Protein AF-A0A6B3F6H4-F1 (afdb_monomer_lite)

Sequence (123 aa):
PKAPAGTVLKSARLAVKTSTQSGAGSADDQRIQPVTGDWTEAGVTYKNKPALGNTTLGTLSGATEGSTVYSALLDTSAMKAALGGEYSMAMTSEGTDPLWLWSSEASAGAQTPQLVLTFGAAD

Radius of gyration: 15.38 Å; chains: 1; bounding box: 35×35×42 Å

Structure (mmCIF, N/CA/C/O backbone):
data_AF-A0A6B3F6H4-F1
#
_entry.id   AF-A0A6B3F6H4-F1
#
loop_
_atom_site.group_PDB
_atom_site.id
_atom_site.type_symbol
_atom_site.label_atom_id
_atom_site.label_alt_id
_atom_site.label_comp_id
_atom_site.label_asym_id
_atom_site.label_entity_id
_atom_site.label_seq_id
_atom_site.pdbx_PDB_ins_code
_atom_site.Cartn_x
_atom_site.Cartn_y
_atom_site.Cartn_z
_atom_site.occupancy
_atom_site.B_iso_or_equiv
_atom_site.auth_seq_id
_atom_site.auth_comp_id
_atom_site.auth_asym_id
_atom_site.auth_atom_id
_atom_site.pdbx_PDB_model_num
ATOM 1 N N . PRO A 1 1 ? -4.734 -3.068 13.560 1.00 92.81 1 PRO A N 1
ATOM 2 C CA . PRO A 1 1 ? -5.000 -2.866 15.014 1.00 92.81 1 PRO A CA 1
ATOM 3 C C . PRO A 1 1 ? -6.439 -2.372 15.234 1.00 92.81 1 PRO A C 1
ATOM 5 O O . PRO A 1 1 ? -7.030 -1.847 14.292 1.00 92.81 1 PRO A O 1
ATOM 8 N N . LYS A 1 2 ? -7.005 -2.529 16.440 1.00 95.69 2 LYS A N 1
ATOM 9 C CA . LYS A 1 2 ? -8.265 -1.854 16.811 1.00 95.69 2 LYS A CA 1
ATOM 10 C C . LYS A 1 2 ? -8.011 -0.359 17.043 1.00 95.69 2 LYS A C 1
ATOM 12 O O . LYS A 1 2 ? -6.896 0.013 17.406 1.00 95.69 2 LYS A O 1
ATOM 17 N N . ALA A 1 3 ? -9.033 0.477 16.853 1.00 96.00 3 ALA A N 1
ATOM 18 C CA . ALA A 1 3 ? -8.949 1.882 17.248 1.00 96.00 3 ALA A CA 1
ATOM 19 C C . ALA A 1 3 ? -8.747 1.994 18.774 1.00 96.00 3 ALA A C 1
ATOM 21 O O . ALA A 1 3 ? -9.429 1.278 19.517 1.00 96.00 3 ALA A O 1
ATOM 22 N N . PRO A 1 4 ? -7.849 2.872 19.256 1.00 96.44 4 PRO A N 1
ATOM 23 C CA . PRO A 1 4 ? -7.778 3.216 20.672 1.00 96.44 4 PRO A CA 1
ATOM 24 C C . PRO A 1 4 ? -9.130 3.708 21.210 1.00 96.44 4 PRO A C 1
ATOM 26 O O . PRO A 1 4 ? -9.909 4.334 20.485 1.00 96.44 4 PRO A O 1
ATOM 29 N N . ALA A 1 5 ? -9.410 3.444 22.488 1.00 95.94 5 ALA A N 1
ATOM 30 C CA . ALA A 1 5 ? -10.668 3.838 23.120 1.00 95.94 5 ALA A CA 1
ATOM 31 C C . ALA A 1 5 ? -10.919 5.354 22.992 1.00 95.94 5 ALA A C 1
ATOM 33 O O . ALA A 1 5 ? -10.014 6.157 23.204 1.00 95.94 5 ALA A O 1
ATOM 34 N N . GLY A 1 6 ? -12.149 5.736 22.632 1.00 95.44 6 GLY A N 1
ATOM 35 C CA . GLY A 1 6 ? -12.542 7.140 22.452 1.00 95.44 6 GLY A CA 1
ATOM 36 C C . GLY A 1 6 ? -12.034 7.800 21.163 1.00 95.44 6 GLY A C 1
ATOM 37 O O . GLY A 1 6 ? -12.228 9.001 20.985 1.00 95.44 6 GLY A O 1
ATOM 38 N N . THR A 1 7 ? -11.403 7.044 20.259 1.00 97.56 7 THR A N 1
ATOM 39 C CA . THR A 1 7 ? -10.873 7.577 18.997 1.00 97.56 7 THR A CA 1
ATOM 40 C C . THR A 1 7 ? -11.514 6.937 17.770 1.00 97.56 7 THR A C 1
ATOM 42 O O . THR A 1 7 ? -12.015 5.813 17.808 1.00 97.56 7 THR A O 1
ATOM 45 N N . VAL A 1 8 ? -11.458 7.655 16.652 1.00 97.25 8 VAL A N 1
ATOM 46 C CA . VAL A 1 8 ? -11.804 7.169 15.315 1.00 97.25 8 VAL A CA 1
ATOM 47 C C . VAL A 1 8 ? -10.610 7.331 14.381 1.00 97.25 8 VAL A C 1
ATOM 49 O O . VAL A 1 8 ? -9.761 8.201 14.585 1.00 97.25 8 VAL A O 1
ATOM 52 N N . LEU A 1 9 ? -10.541 6.493 13.346 1.00 98.12 9 LEU A N 1
ATOM 53 C CA . LEU A 1 9 ? -9.547 6.645 12.287 1.00 98.12 9 LEU A CA 1
ATOM 54 C C . LEU A 1 9 ? -9.812 7.949 11.526 1.00 98.12 9 LEU A C 1
ATOM 56 O O . LEU A 1 9 ? -10.916 8.152 11.022 1.00 98.12 9 LEU A O 1
ATOM 60 N N . LYS A 1 10 ? -8.803 8.819 11.458 1.00 98.06 10 LYS A N 1
ATOM 61 C CA . LYS A 1 10 ? -8.845 10.101 10.740 1.00 98.06 10 LYS A CA 1
ATOM 62 C C . LYS A 1 10 ? -8.124 10.016 9.396 1.00 98.06 10 LYS A C 1
ATOM 64 O O . LYS A 1 10 ? -8.570 10.626 8.430 1.00 98.06 10 LYS A O 1
ATOM 69 N N . SER A 1 11 ? -7.049 9.234 9.313 1.00 98.25 11 SER A N 1
ATOM 70 C CA . SER A 1 11 ? -6.360 8.962 8.052 1.00 98.25 11 SER A CA 1
ATOM 71 C C . SER A 1 11 ? -5.638 7.620 8.075 1.00 98.25 11 SER A C 1
ATOM 73 O O . SER A 1 11 ? -5.262 7.104 9.131 1.00 98.25 11 SER A O 1
ATOM 75 N N . ALA A 1 12 ? -5.436 7.073 6.882 1.00 98.62 12 ALA A N 1
ATOM 76 C CA . ALA A 1 12 ? -4.581 5.928 6.643 1.00 98.62 12 ALA A CA 1
ATOM 77 C C . ALA A 1 12 ? -3.638 6.235 5.477 1.00 98.62 12 ALA A C 1
ATOM 79 O O . ALA A 1 12 ? -4.030 6.859 4.490 1.00 98.62 12 ALA A O 1
ATOM 80 N N . ARG A 1 13 ? -2.382 5.812 5.601 1.00 98.44 13 ARG A N 1
ATOM 81 C CA . ARG A 1 13 ? -1.339 6.029 4.599 1.00 98.44 13 ARG A CA 1
ATOM 82 C C . ARG A 1 13 ? -0.485 4.779 4.474 1.00 98.44 13 ARG A C 1
ATOM 84 O O . ARG A 1 13 ? 0.056 4.307 5.472 1.00 98.44 13 ARG A O 1
ATOM 91 N N . LEU A 1 14 ? -0.316 4.292 3.250 1.00 98.44 14 LEU A N 1
ATOM 92 C CA . LEU A 1 14 ? 0.698 3.291 2.938 1.00 98.44 14 LEU A CA 1
ATOM 93 C C . LEU A 1 14 ? 1.994 4.018 2.583 1.00 98.44 14 LEU A C 1
ATOM 95 O O . LEU A 1 14 ? 1.992 4.879 1.704 1.00 98.44 14 LEU A O 1
ATOM 99 N N . ALA A 1 15 ? 3.085 3.690 3.267 1.00 97.50 15 ALA A N 1
ATOM 100 C CA . ALA A 1 15 ? 4.429 4.126 2.924 1.00 97.50 15 ALA A CA 1
ATOM 101 C C . ALA A 1 15 ? 5.258 2.920 2.476 1.00 97.50 15 ALA A C 1
ATOM 103 O O . ALA A 1 15 ? 5.295 1.896 3.158 1.00 97.50 15 ALA A O 1
ATOM 104 N N . VAL A 1 16 ? 5.926 3.055 1.337 1.00 97.12 16 VAL A N 1
ATOM 105 C CA . VAL A 1 16 ? 6.823 2.046 0.763 1.00 97.12 16 VAL A CA 1
ATOM 106 C C . VAL A 1 16 ? 8.127 2.714 0.363 1.00 97.12 16 VAL A C 1
ATOM 108 O O . VAL A 1 16 ? 8.161 3.921 0.129 1.00 97.12 16 VAL A O 1
ATOM 111 N N . LYS A 1 17 ? 9.206 1.940 0.271 1.00 97.06 17 LYS A N 1
ATOM 112 C CA . LYS A 1 17 ? 10.498 2.450 -0.174 1.00 97.06 17 LYS A CA 1
ATOM 113 C C . LYS A 1 17 ? 10.958 1.707 -1.413 1.00 97.06 17 LYS A C 1
ATOM 115 O O . LYS A 1 17 ? 11.010 0.477 -1.402 1.00 97.06 17 LYS A O 1
ATOM 120 N N . THR A 1 18 ? 11.311 2.453 -2.453 1.00 96.94 18 THR A N 1
ATOM 121 C CA . THR A 1 18 ? 11.982 1.888 -3.624 1.00 96.94 18 THR A CA 1
ATOM 122 C C . THR A 1 18 ? 13.335 1.308 -3.223 1.00 96.94 18 THR A C 1
ATOM 124 O O . THR A 1 18 ? 14.011 1.802 -2.318 1.00 96.94 18 THR A O 1
ATOM 127 N N . SER A 1 19 ? 13.737 0.218 -3.864 1.00 95.69 19 SER A N 1
ATOM 128 C CA . SER A 1 19 ? 14.992 -0.461 -3.560 1.00 95.69 19 SER A CA 1
ATOM 129 C C . SER A 1 19 ? 16.205 0.330 -4.067 1.00 95.69 19 SER A C 1
ATOM 131 O O . SER A 1 19 ? 16.076 1.370 -4.714 1.00 95.69 19 SER A O 1
ATOM 133 N N . THR A 1 20 ? 17.411 -0.159 -3.781 1.00 94.56 20 THR A N 1
ATOM 134 C CA . THR A 1 20 ? 18.656 0.398 -4.342 1.00 94.56 20 THR A CA 1
ATOM 135 C C . THR A 1 20 ? 18.971 -0.134 -5.742 1.00 94.56 20 THR A C 1
ATOM 137 O O . THR A 1 20 ? 20.040 0.161 -6.275 1.00 94.56 20 THR A O 1
ATOM 140 N N . GLN A 1 21 ? 18.094 -0.949 -6.337 1.00 94.44 21 GLN A N 1
ATOM 141 C CA . GLN A 1 21 ? 18.289 -1.444 -7.694 1.00 94.44 21 GLN A CA 1
ATOM 142 C C . GLN A 1 21 ? 18.245 -0.283 -8.698 1.00 94.44 21 GLN A C 1
ATOM 144 O O . GLN A 1 21 ? 17.468 0.661 -8.555 1.00 94.44 21 GLN A O 1
ATOM 149 N N . SER A 1 22 ? 19.093 -0.339 -9.726 1.00 95.56 22 SER A N 1
ATOM 150 C CA . SER A 1 22 ? 19.013 0.624 -10.826 1.00 95.56 22 SER A CA 1
ATOM 151 C C . SER A 1 22 ? 17.660 0.480 -11.529 1.00 95.56 22 SER A C 1
ATOM 153 O O . SER A 1 22 ? 17.255 -0.640 -11.837 1.00 95.56 22 SER A O 1
ATOM 155 N N . GLY A 1 23 ? 16.954 1.595 -11.736 1.00 95.31 23 GLY A N 1
ATOM 156 C CA . GLY A 1 23 ? 15.582 1.573 -12.252 1.00 95.31 23 GLY A CA 1
ATOM 157 C C . GLY A 1 23 ? 14.562 1.034 -11.245 1.00 95.31 23 GLY A C 1
ATOM 158 O O . GLY A 1 23 ? 13.609 0.377 -11.640 1.00 95.31 23 GLY A O 1
ATOM 159 N N . ALA A 1 24 ? 14.781 1.246 -9.940 1.00 96.88 24 ALA A N 1
ATOM 160 C CA . ALA A 1 24 ? 13.837 0.812 -8.910 1.00 96.88 24 ALA A CA 1
ATOM 161 C C . ALA A 1 24 ? 12.492 1.547 -8.949 1.00 96.88 24 ALA A C 1
ATOM 163 O O . ALA A 1 24 ? 11.501 0.990 -8.483 1.00 96.88 24 ALA A O 1
ATOM 164 N N . GLY A 1 25 ? 12.479 2.791 -9.429 1.00 97.44 25 GLY A N 1
ATOM 165 C CA . GLY A 1 25 ? 11.280 3.611 -9.519 1.00 97.44 25 GLY A CA 1
ATOM 166 C C . GLY A 1 25 ? 10.540 3.456 -10.845 1.00 97.44 25 GLY A C 1
ATOM 167 O O . GLY A 1 25 ? 11.130 3.045 -11.839 1.00 97.44 25 GLY A O 1
ATOM 168 N N . SER A 1 26 ? 9.269 3.852 -10.837 1.00 97.75 26 SER A N 1
ATOM 169 C CA . SER A 1 26 ? 8.388 3.914 -12.006 1.00 97.75 26 SER A CA 1
ATOM 170 C C . SER A 1 26 ? 7.672 5.266 -12.041 1.00 97.75 26 SER A C 1
ATOM 172 O O . SER A 1 26 ? 7.360 5.857 -10.999 1.00 97.75 26 SER A O 1
ATOM 174 N N . ALA A 1 27 ? 7.439 5.777 -13.251 1.00 96.62 27 ALA A N 1
ATOM 175 C CA . ALA A 1 27 ? 6.642 6.984 -13.469 1.00 96.62 27 ALA A CA 1
ATOM 176 C C . ALA A 1 27 ? 5.131 6.697 -13.470 1.00 96.62 27 ALA A C 1
ATOM 178 O O . ALA A 1 27 ? 4.340 7.630 -13.322 1.00 96.62 27 ALA A O 1
ATOM 179 N N . ASP A 1 28 ? 4.740 5.430 -13.620 1.00 97.88 28 ASP A N 1
AT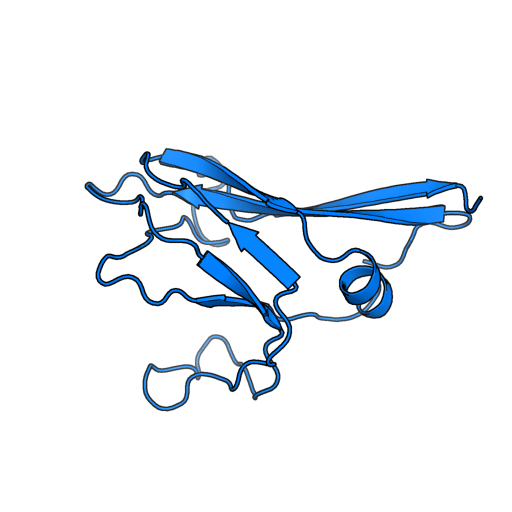OM 180 C CA . ASP A 1 28 ? 3.346 5.024 -13.720 1.00 97.88 28 ASP A CA 1
ATOM 181 C C . ASP A 1 28 ? 2.649 5.018 -12.356 1.00 97.88 28 ASP A C 1
ATOM 183 O O . ASP A 1 28 ? 3.227 4.689 -11.312 1.00 97.88 28 ASP A O 1
ATOM 187 N N . ASP A 1 29 ? 1.354 5.324 -12.377 1.00 97.94 29 ASP A N 1
ATOM 188 C CA . ASP A 1 29 ? 0.498 5.231 -11.201 1.00 97.94 29 ASP A CA 1
ATOM 189 C C . ASP A 1 29 ? 0.353 3.776 -10.745 1.00 97.94 29 ASP A C 1
ATOM 191 O O . ASP A 1 29 ? 0.041 2.875 -11.530 1.00 97.94 29 ASP A O 1
ATOM 195 N N . GLN A 1 30 ? 0.519 3.554 -9.442 1.00 98.25 30 GLN A N 1
ATOM 196 C CA . GLN A 1 30 ? 0.303 2.258 -8.808 1.00 98.25 30 GLN A CA 1
ATOM 197 C C . GLN A 1 30 ? -0.978 2.313 -7.980 1.00 98.25 30 GLN A C 1
ATOM 199 O O . GLN A 1 30 ? -1.031 2.928 -6.909 1.00 98.25 30 GLN A O 1
ATOM 204 N N . ARG A 1 31 ? -2.027 1.657 -8.473 1.00 98.25 31 ARG A N 1
ATOM 205 C CA . ARG A 1 31 ? -3.309 1.529 -7.776 1.00 98.25 31 ARG A CA 1
ATOM 206 C C . ARG A 1 31 ? -3.172 0.526 -6.642 1.00 98.25 31 ARG A C 1
ATOM 208 O O . ARG A 1 31 ? -2.709 -0.593 -6.850 1.00 98.25 31 ARG A O 1
ATOM 215 N N . ILE A 1 32 ? -3.612 0.919 -5.455 1.00 98.62 32 ILE A N 1
ATOM 216 C CA . ILE A 1 32 ? -3.691 0.060 -4.277 1.00 98.62 32 ILE A CA 1
ATOM 217 C C . ILE A 1 32 ? -5.123 -0.454 -4.185 1.00 98.62 32 ILE A C 1
ATOM 219 O O . ILE A 1 32 ? -6.060 0.338 -4.110 1.00 98.62 32 ILE A O 1
ATOM 223 N N . GLN A 1 33 ? -5.303 -1.770 -4.206 1.00 98.31 33 GLN A N 1
ATOM 224 C CA . GLN A 1 33 ? -6.612 -2.427 -4.249 1.00 98.31 33 GLN A CA 1
ATOM 225 C C . GLN A 1 33 ? -6.704 -3.515 -3.173 1.00 98.31 33 GLN A C 1
ATOM 227 O O . GLN A 1 33 ? -5.676 -4.098 -2.814 1.00 98.31 33 GLN A O 1
ATOM 232 N N . PRO A 1 34 ? -7.905 -3.820 -2.647 1.00 97.38 34 PRO A N 1
ATOM 233 C CA . PRO A 1 34 ? -8.071 -4.932 -1.724 1.00 97.38 34 PRO A CA 1
ATOM 234 C C . PRO A 1 34 ? -7.846 -6.258 -2.452 1.00 97.38 34 PRO A C 1
ATOM 236 O O . PRO A 1 34 ? -8.260 -6.430 -3.600 1.00 97.38 34 PRO A O 1
ATOM 239 N N . VAL A 1 35 ? -7.238 -7.215 -1.763 1.00 96.81 35 VAL A N 1
ATOM 240 C CA . VAL A 1 35 ? -7.177 -8.608 -2.213 1.00 96.81 35 VAL A CA 1
ATOM 241 C C . VAL A 1 35 ? -8.441 -9.323 -1.741 1.00 96.81 35 VAL A C 1
ATOM 243 O O . VAL A 1 35 ? -8.786 -9.257 -0.564 1.00 96.81 35 VAL A O 1
ATOM 246 N N . THR A 1 36 ? -9.144 -9.980 -2.661 1.00 95.69 36 THR A N 1
ATOM 247 C CA . THR A 1 36 ? -10.407 -10.692 -2.392 1.00 95.69 36 THR A CA 1
ATOM 248 C C . THR A 1 36 ? -10.307 -12.198 -2.614 1.00 95.69 36 THR A C 1
ATOM 250 O O . THR A 1 36 ? -11.167 -12.933 -2.136 1.00 95.69 36 THR A O 1
ATOM 253 N N . GLY A 1 37 ? -9.288 -12.660 -3.343 1.00 93.75 37 GLY A N 1
ATOM 254 C CA . GLY A 1 37 ? -8.977 -14.081 -3.481 1.00 93.75 37 GLY A CA 1
ATOM 255 C C . GLY A 1 37 ? -8.064 -14.603 -2.373 1.00 93.75 37 GLY A C 1
ATOM 256 O O . GLY A 1 37 ? -7.475 -13.830 -1.617 1.00 93.75 37 GLY A O 1
ATOM 257 N N . ASP A 1 38 ? -7.906 -15.923 -2.330 1.00 90.25 38 ASP A N 1
ATOM 258 C CA . ASP A 1 38 ? -7.038 -16.588 -1.359 1.00 90.25 38 ASP A CA 1
ATOM 259 C C . ASP A 1 38 ? -5.576 -16.181 -1.552 1.00 90.25 38 ASP A C 1
ATOM 261 O O . ASP A 1 38 ? -5.036 -16.238 -2.660 1.00 90.25 38 ASP A O 1
ATOM 265 N N . TRP A 1 39 ? -4.922 -15.805 -0.454 1.00 88.94 39 TRP A N 1
ATOM 266 C CA . TRP A 1 39 ? -3.500 -15.499 -0.416 1.00 88.94 39 TRP A CA 1
ATOM 267 C C . TRP A 1 39 ? -2.813 -16.364 0.634 1.00 88.94 39 TRP A C 1
ATOM 269 O O . TRP A 1 39 ? -3.268 -16.474 1.769 1.00 88.94 39 TRP A O 1
ATOM 279 N N . THR A 1 40 ? -1.678 -16.941 0.254 1.00 88.19 40 THR A N 1
ATOM 280 C CA . THR A 1 40 ? -0.747 -17.580 1.184 1.00 88.19 40 THR A CA 1
ATOM 281 C C . THR A 1 40 ? 0.661 -17.255 0.732 1.00 88.19 40 THR A C 1
ATOM 283 O O . THR A 1 40 ? 0.962 -17.412 -0.452 1.00 88.19 40 THR A O 1
ATOM 286 N N . GLU A 1 41 ? 1.528 -16.882 1.661 1.00 86.12 41 GLU A N 1
ATOM 287 C CA . GLU A 1 41 ? 2.906 -16.478 1.375 1.00 86.12 41 GLU A CA 1
ATOM 288 C C . GLU A 1 41 ? 3.658 -17.474 0.472 1.00 86.12 41 GLU A C 1
ATOM 290 O O . GLU A 1 41 ? 4.232 -17.088 -0.541 1.00 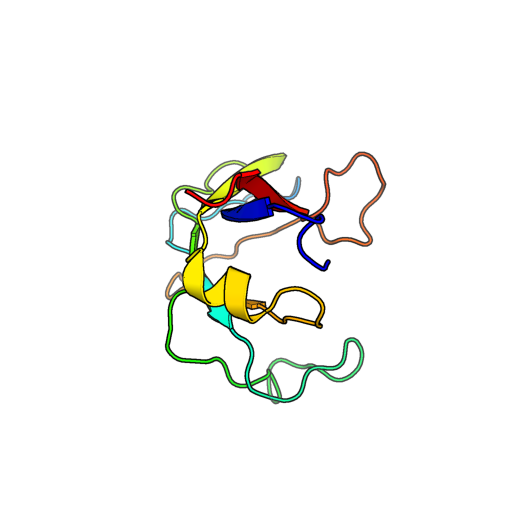86.12 41 GLU A O 1
ATOM 295 N N . ALA A 1 42 ? 3.570 -18.774 0.770 1.00 90.88 42 ALA A N 1
ATOM 296 C CA . ALA A 1 42 ? 4.277 -19.819 0.026 1.00 90.88 42 ALA A CA 1
ATOM 297 C C . ALA A 1 42 ? 3.530 -20.351 -1.215 1.00 90.88 42 ALA A C 1
ATOM 299 O O . ALA A 1 42 ? 4.093 -21.128 -1.986 1.00 90.88 42 ALA A O 1
ATOM 300 N N . GLY A 1 43 ? 2.253 -20.002 -1.388 1.00 89.75 43 GLY A N 1
ATOM 301 C CA . GLY A 1 43 ? 1.381 -20.616 -2.398 1.00 89.75 43 GLY A CA 1
ATOM 302 C C . GLY A 1 43 ? 1.082 -19.738 -3.609 1.00 89.75 43 GLY A C 1
ATOM 303 O O . GLY A 1 43 ? 0.564 -20.247 -4.605 1.00 89.75 43 GLY A O 1
ATOM 304 N N . VAL A 1 44 ? 1.385 -18.438 -3.553 1.00 91.62 44 VAL A N 1
ATOM 305 C CA . VAL A 1 44 ? 1.124 -17.530 -4.675 1.00 91.62 44 VAL A CA 1
ATOM 306 C C . VAL A 1 44 ? 2.181 -17.664 -5.772 1.00 91.62 44 VAL A C 1
ATOM 308 O O . VAL A 1 44 ? 3.383 -17.711 -5.539 1.00 91.62 44 VAL A O 1
ATOM 311 N N . THR A 1 45 ? 1.712 -17.686 -7.010 1.00 92.50 45 THR A N 1
ATOM 312 C CA . THR A 1 45 ? 2.490 -17.666 -8.249 1.00 92.50 45 THR A CA 1
ATOM 313 C C . THR A 1 45 ? 1.836 -16.672 -9.204 1.00 92.50 45 THR A C 1
ATOM 315 O O . THR A 1 45 ? 0.707 -16.228 -8.989 1.00 92.50 45 THR A O 1
ATOM 318 N N . TYR A 1 46 ? 2.489 -16.374 -10.327 1.00 89.00 46 TYR A N 1
ATOM 319 C CA . TYR A 1 46 ? 1.876 -15.540 -11.362 1.00 89.00 46 TYR A CA 1
ATOM 320 C C . TYR A 1 46 ? 0.533 -16.101 -11.873 1.00 89.00 46 TYR A C 1
ATOM 322 O O . TYR A 1 46 ? -0.388 -15.340 -12.170 1.00 89.00 46 TYR A O 1
ATOM 330 N N . LYS A 1 47 ? 0.406 -17.434 -11.960 1.00 93.50 47 LYS A N 1
ATOM 331 C CA . LYS A 1 47 ? -0.772 -18.113 -12.520 1.00 93.50 47 LYS A CA 1
ATOM 332 C C . LYS A 1 47 ? -1.968 -18.122 -11.566 1.00 93.50 47 LYS A C 1
ATOM 334 O O . LYS A 1 47 ? -3.099 -18.031 -12.025 1.00 93.50 47 LYS A O 1
ATOM 339 N N . ASN A 1 48 ? -1.725 -18.260 -10.266 1.00 92.69 48 ASN A N 1
ATOM 340 C CA . ASN A 1 48 ? -2.758 -18.326 -9.224 1.00 92.69 48 ASN A CA 1
ATOM 341 C C . ASN A 1 48 ? -2.722 -17.089 -8.315 1.00 92.69 48 ASN A C 1
ATOM 343 O O . ASN A 1 48 ? -3.024 -17.185 -7.127 1.00 92.69 48 ASN A O 1
ATOM 347 N N . LYS A 1 49 ? -2.324 -15.936 -8.864 1.00 93.38 49 LYS A N 1
ATOM 348 C CA . LYS A 1 49 ? -2.355 -14.676 -8.126 1.00 93.38 49 LYS A CA 1
ATOM 349 C C . LYS A 1 49 ? -3.783 -14.402 -7.624 1.00 93.38 49 LYS A C 1
ATOM 351 O O . LYS A 1 49 ? -4.730 -14.636 -8.383 1.00 93.38 49 LYS A O 1
ATOM 356 N N . PRO A 1 50 ? -3.944 -13.923 -6.380 1.00 95.44 50 PRO A N 1
ATOM 357 C CA . PRO A 1 50 ? -5.260 -13.660 -5.818 1.00 95.44 50 PRO A CA 1
ATOM 358 C C . PRO A 1 50 ? -6.075 -12.698 -6.686 1.00 95.44 50 PRO A C 1
ATOM 360 O O . PRO A 1 50 ? -5.530 -11.767 -7.287 1.00 95.44 50 PRO A O 1
ATOM 363 N N . ALA A 1 51 ? -7.393 -12.892 -6.709 1.00 96.44 51 ALA A N 1
ATOM 364 C CA . ALA A 1 51 ? -8.298 -11.899 -7.271 1.00 96.44 51 ALA A CA 1
ATOM 365 C C . ALA A 1 51 ? -8.213 -10.589 -6.471 1.00 96.44 51 ALA A C 1
ATOM 367 O O . ALA A 1 51 ? -8.044 -10.602 -5.247 1.00 96.44 51 ALA A O 1
ATOM 368 N N . LEU A 1 52 ? -8.339 -9.465 -7.174 1.00 96.88 52 LEU A N 1
ATOM 369 C CA . LEU A 1 52 ? -8.393 -8.133 -6.578 1.00 96.88 52 LEU A CA 1
ATOM 370 C C . LEU A 1 52 ? -9.831 -7.618 -6.608 1.00 96.88 52 LEU A C 1
ATOM 372 O O . LEU A 1 52 ? -10.593 -7.925 -7.525 1.00 96.88 52 LEU A O 1
ATOM 376 N N . GLY A 1 53 ? -10.197 -6.808 -5.621 1.00 96.06 53 GLY A N 1
ATOM 377 C CA . GLY A 1 53 ? -11.420 -6.020 -5.684 1.00 96.06 53 GLY A CA 1
ATOM 378 C C . GLY A 1 53 ? -11.265 -4.830 -6.630 1.00 96.06 53 GLY A C 1
ATOM 379 O O . GLY A 1 53 ? -10.161 -4.367 -6.904 1.00 96.06 53 GLY A O 1
ATOM 380 N N . ASN A 1 54 ? -12.390 -4.297 -7.100 1.00 91.25 54 ASN A N 1
ATOM 381 C CA . ASN A 1 54 ? -12.412 -3.232 -8.111 1.00 91.25 54 ASN A CA 1
ATOM 382 C C . ASN A 1 54 ? -12.262 -1.819 -7.520 1.00 91.25 54 ASN A C 1
ATOM 384 O O . ASN A 1 54 ? -12.187 -0.844 -8.262 1.00 91.25 54 ASN A O 1
ATOM 388 N N . THR A 1 55 ? -12.255 -1.695 -6.192 1.00 94.75 55 THR A N 1
ATOM 389 C CA . THR A 1 55 ? -12.130 -0.409 -5.503 1.00 94.75 55 THR A CA 1
ATOM 390 C C . THR A 1 55 ? -10.665 -0.027 -5.355 1.00 94.75 55 THR A C 1
ATOM 392 O O . THR A 1 55 ? -9.898 -0.745 -4.713 1.00 94.75 55 THR A O 1
ATOM 395 N N . THR A 1 56 ? -10.290 1.135 -5.880 1.00 97.50 56 THR A N 1
ATOM 396 C CA . THR A 1 56 ? -9.000 1.757 -5.572 1.00 97.50 56 THR A CA 1
ATOM 397 C C . THR A 1 56 ? -9.049 2.339 -4.163 1.00 97.50 56 THR A C 1
ATOM 399 O O . THR A 1 56 ? -9.815 3.258 -3.891 1.00 97.50 56 THR A O 1
ATOM 402 N N . LEU A 1 57 ? -8.229 1.799 -3.265 1.00 98.56 57 LEU A N 1
ATOM 403 C CA . LEU A 1 57 ? -8.038 2.304 -1.907 1.00 98.56 57 LEU A CA 1
ATOM 404 C C . LEU A 1 57 ? -7.177 3.562 -1.913 1.00 98.56 57 LEU A C 1
ATOM 406 O O . LEU A 1 57 ? -7.379 4.442 -1.095 1.00 98.56 57 LEU A O 1
ATOM 410 N N . GLY A 1 58 ? -6.213 3.649 -2.820 1.00 98.62 58 GLY A N 1
ATOM 411 C CA . GLY A 1 58 ? -5.332 4.797 -2.979 1.00 98.62 58 GLY A CA 1
ATOM 412 C C . GLY A 1 58 ? -4.444 4.617 -4.199 1.00 98.62 58 GLY A C 1
A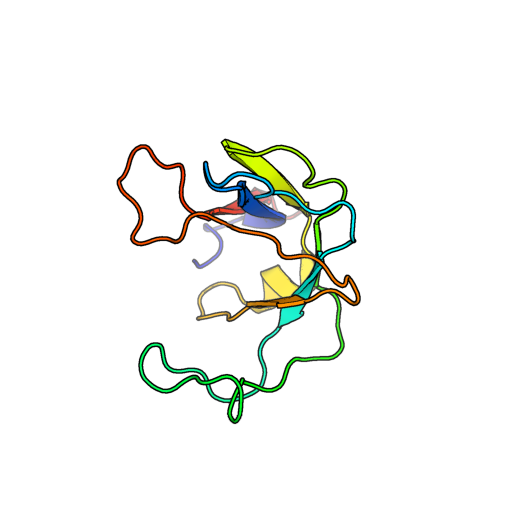TOM 413 O O . GLY A 1 58 ? -4.402 3.533 -4.783 1.00 98.62 58 GLY A O 1
ATOM 414 N N . THR A 1 59 ? -3.718 5.666 -4.566 1.00 98.62 59 THR A N 1
ATOM 415 C CA . THR A 1 59 ? -2.780 5.634 -5.692 1.00 98.62 59 THR A CA 1
ATOM 416 C C . THR A 1 59 ? -1.427 6.151 -5.232 1.00 98.62 59 THR A C 1
ATOM 418 O O . THR A 1 59 ? -1.339 7.228 -4.639 1.00 98.62 59 THR A O 1
ATOM 421 N N . LEU A 1 60 ? -0.379 5.367 -5.477 1.00 98.50 60 LEU A N 1
ATOM 422 C CA . LEU A 1 60 ? 1.003 5.813 -5.349 1.00 98.50 60 LEU A CA 1
ATOM 423 C C . LEU A 1 60 ? 1.450 6.356 -6.707 1.00 98.50 60 LEU A C 1
ATOM 425 O O . LEU A 1 60 ? 1.531 5.595 -7.668 1.00 98.50 60 LEU A O 1
ATOM 429 N N . SER A 1 61 ? 1.752 7.647 -6.765 1.00 97.44 61 SER A N 1
ATOM 430 C CA . SER A 1 61 ? 2.173 8.335 -7.989 1.00 97.44 61 SER A CA 1
ATOM 431 C C . SER A 1 61 ? 3.582 8.901 -7.833 1.00 97.44 61 SER A C 1
ATOM 433 O O . SER A 1 61 ? 3.994 9.251 -6.723 1.00 97.44 61 SER A O 1
ATOM 435 N N . GLY A 1 62 ? 4.312 9.030 -8.944 1.00 95.75 62 GLY A N 1
ATOM 436 C CA . GLY A 1 62 ? 5.608 9.718 -8.982 1.00 95.75 62 GLY A CA 1
ATOM 437 C C . GLY A 1 62 ? 6.731 9.016 -8.213 1.00 95.75 62 GLY A C 1
ATOM 438 O O . GLY A 1 62 ? 7.652 9.679 -7.737 1.00 95.75 62 GLY A O 1
ATOM 439 N N . ALA A 1 63 ? 6.660 7.690 -8.072 1.00 97.19 63 ALA A N 1
ATOM 440 C CA . ALA A 1 63 ? 7.663 6.886 -7.379 1.00 97.19 63 ALA A CA 1
ATOM 441 C C . ALA A 1 63 ? 8.914 6.641 -8.248 1.00 97.19 63 ALA A C 1
ATOM 443 O O . ALA A 1 63 ? 9.286 5.495 -8.477 1.00 97.19 63 ALA A O 1
ATOM 444 N N . THR A 1 64 ? 9.543 7.705 -8.760 1.00 97.56 64 THR A N 1
ATOM 445 C CA . THR A 1 64 ? 10.569 7.638 -9.821 1.00 97.56 64 THR A CA 1
ATOM 446 C C . THR A 1 64 ? 11.991 7.385 -9.326 1.00 97.56 64 THR A C 1
ATOM 448 O O . THR A 1 64 ? 12.810 6.839 -10.062 1.00 97.56 64 THR A O 1
ATOM 451 N N . GLU A 1 65 ? 12.306 7.757 -8.089 1.00 97.19 65 GLU A N 1
ATOM 452 C CA . GLU A 1 65 ? 13.659 7.678 -7.540 1.00 97.19 65 GLU A CA 1
ATOM 453 C C . GLU A 1 65 ? 13.905 6.349 -6.826 1.00 97.19 65 GLU A C 1
ATOM 455 O O . GLU A 1 65 ? 13.031 5.812 -6.143 1.00 97.19 65 GLU A O 1
ATOM 460 N N . GLY A 1 66 ? 15.133 5.839 -6.923 1.00 95.88 66 GLY A N 1
ATOM 461 C CA . GLY A 1 66 ? 15.595 4.696 -6.133 1.00 95.88 66 GLY A CA 1
ATOM 462 C C . GLY A 1 66 ? 15.850 5.062 -4.667 1.00 95.88 66 GLY A C 1
ATOM 463 O O . GLY A 1 66 ? 16.084 6.221 -4.324 1.00 95.88 66 GLY A O 1
ATOM 464 N N . SER A 1 67 ? 15.826 4.060 -3.785 1.00 94.38 67 SER A N 1
ATOM 465 C CA . SER A 1 67 ? 16.103 4.201 -2.348 1.00 94.38 67 SER A CA 1
ATOM 466 C C . SER A 1 67 ? 15.329 5.336 -1.649 1.00 94.38 67 SER A C 1
ATOM 468 O O . SER A 1 67 ? 15.827 5.930 -0.686 1.00 94.38 67 SER A O 1
ATOM 470 N N . THR A 1 68 ? 14.104 5.615 -2.093 1.00 95.88 68 THR A N 1
ATOM 471 C CA . THR A 1 68 ? 13.293 6.755 -1.645 1.00 95.88 68 THR A CA 1
ATOM 472 C C . THR A 1 68 ? 11.950 6.283 -1.102 1.00 95.88 68 THR A C 1
ATOM 474 O O . THR A 1 68 ? 11.330 5.363 -1.635 1.00 95.88 68 THR A O 1
ATOM 477 N N . VAL A 1 69 ? 11.516 6.885 0.010 1.00 96.62 69 VAL A N 1
ATOM 478 C CA . VAL A 1 69 ? 10.217 6.586 0.622 1.00 96.62 69 VAL A CA 1
ATOM 479 C C . VAL A 1 69 ? 9.131 7.367 -0.104 1.00 96.62 69 VAL A C 1
ATOM 481 O O . VAL A 1 69 ? 9.137 8.597 -0.101 1.00 96.62 69 VAL A O 1
ATOM 484 N N . TYR A 1 70 ? 8.161 6.641 -0.641 1.00 97.88 70 TYR A N 1
ATOM 485 C CA . TYR A 1 70 ? 6.946 7.177 -1.234 1.00 97.88 70 TYR A CA 1
ATOM 486 C C . TYR A 1 70 ? 5.729 6.754 -0.428 1.00 97.88 70 TYR A C 1
ATOM 488 O O . TYR A 1 70 ? 5.774 5.832 0.390 1.00 97.88 70 TYR A O 1
ATOM 496 N N . SER A 1 71 ? 4.617 7.449 -0.639 1.00 98.06 71 SER A N 1
ATOM 497 C CA . SER A 1 71 ? 3.393 7.132 0.076 1.00 98.06 71 SER A CA 1
ATOM 498 C C . SER A 1 71 ? 2.130 7.511 -0.658 1.00 98.06 71 SER A C 1
ATOM 500 O O . SER A 1 71 ? 2.094 8.544 -1.320 1.00 98.06 71 SER A O 1
ATOM 502 N N . ALA A 1 72 ? 1.080 6.748 -0.391 1.00 98.62 72 ALA A N 1
ATOM 503 C CA . ALA A 1 72 ? -0.271 7.021 -0.837 1.00 98.62 72 ALA A CA 1
ATOM 504 C C . ALA A 1 72 ? -1.198 7.165 0.372 1.00 98.62 72 ALA A C 1
ATOM 506 O O . ALA A 1 72 ? -1.119 6.378 1.323 1.00 98.62 72 ALA A O 1
ATOM 507 N N . LEU A 1 73 ? -2.088 8.157 0.328 1.00 98.69 73 LEU A N 1
ATOM 508 C CA . LEU A 1 73 ? -3.258 8.162 1.202 1.00 98.69 73 LEU A CA 1
ATOM 509 C C . LEU A 1 73 ? -4.197 7.037 0.774 1.00 98.69 73 LEU A C 1
ATOM 511 O O . LEU A 1 73 ? -4.347 6.769 -0.418 1.00 98.69 73 LEU A O 1
ATOM 515 N N . LEU A 1 74 ? -4.807 6.394 1.762 1.00 98.75 74 LEU A N 1
ATOM 516 C CA . LEU A 1 74 ? -5.802 5.354 1.559 1.00 98.75 74 LEU A CA 1
ATOM 517 C C . LEU A 1 74 ? -7.191 5.871 1.936 1.00 98.75 74 LEU A C 1
ATOM 519 O O . LEU A 1 74 ? -7.327 6.745 2.794 1.00 98.75 74 LEU A O 1
ATOM 523 N N . ASP A 1 75 ? -8.221 5.279 1.340 1.00 98.31 75 ASP A N 1
ATOM 524 C CA . ASP A 1 75 ? -9.616 5.516 1.671 1.00 98.31 75 ASP A CA 1
ATOM 525 C C . ASP A 1 75 ? -9.854 5.187 3.150 1.00 98.31 75 ASP A C 1
ATOM 527 O O . ASP A 1 75 ? -9.832 4.031 3.589 1.00 98.31 75 ASP A O 1
ATOM 531 N N . THR A 1 76 ? -10.070 6.236 3.942 1.00 97.81 76 THR A N 1
ATOM 532 C CA . THR A 1 76 ? -10.234 6.122 5.390 1.00 97.81 76 THR A CA 1
ATOM 533 C C . THR A 1 76 ? -11.459 5.286 5.762 1.00 97.81 76 THR A C 1
ATOM 535 O O . THR A 1 76 ? -11.434 4.613 6.790 1.00 97.81 76 THR A O 1
ATOM 538 N N . SER A 1 77 ? -12.522 5.283 4.952 1.00 96.81 77 SER A N 1
ATOM 539 C CA . SER A 1 77 ? -13.744 4.523 5.242 1.00 96.81 77 SER A CA 1
ATOM 540 C C . SER A 1 77 ? -13.512 3.022 5.075 1.00 96.81 77 SER A C 1
ATOM 542 O O . SER A 1 77 ? -13.861 2.245 5.967 1.00 96.81 77 SER A O 1
ATOM 544 N N . ALA A 1 78 ? -12.851 2.619 3.989 1.00 96.19 78 ALA A N 1
ATOM 545 C CA . ALA A 1 78 ? -12.439 1.243 3.747 1.00 96.19 78 ALA A CA 1
ATOM 546 C C . ALA A 1 78 ? -11.467 0.755 4.833 1.00 96.19 78 ALA A C 1
ATOM 548 O O . ALA A 1 78 ? -11.651 -0.327 5.390 1.00 96.19 78 ALA A O 1
ATOM 549 N N . MET A 1 79 ? -10.479 1.578 5.207 1.00 97.56 79 MET A N 1
ATOM 550 C CA . MET A 1 79 ? -9.525 1.227 6.267 1.00 97.56 79 MET A CA 1
ATOM 551 C C . MET A 1 79 ? -10.178 1.159 7.648 1.00 97.56 79 MET A C 1
ATOM 553 O O . MET A 1 79 ? -9.834 0.292 8.450 1.00 97.56 79 MET A O 1
ATOM 557 N N . LYS A 1 80 ? -11.158 2.025 7.930 1.00 96.81 80 LYS A N 1
ATOM 558 C CA . LYS A 1 80 ? -11.929 1.991 9.179 1.00 96.81 80 LYS A CA 1
ATOM 559 C C . LYS A 1 80 ? -12.713 0.685 9.314 1.00 96.81 80 LYS A C 1
ATOM 561 O O . LYS A 1 80 ? -12.742 0.124 10.407 1.00 96.81 80 LYS A O 1
ATOM 566 N N . ALA A 1 81 ? -13.308 0.193 8.226 1.00 96.00 81 ALA A N 1
ATOM 567 C CA . ALA A 1 81 ? -14.041 -1.074 8.217 1.00 96.00 81 ALA A CA 1
ATOM 568 C C . ALA A 1 81 ? -13.139 -2.298 8.476 1.00 96.00 81 ALA A C 1
ATOM 570 O O . ALA A 1 81 ? -13.612 -3.299 9.004 1.00 96.00 81 ALA A O 1
ATOM 571 N N . ALA A 1 82 ? -11.846 -2.203 8.153 1.00 96.06 82 ALA A N 1
ATOM 572 C CA . ALA A 1 82 ? -10.864 -3.273 8.333 1.00 96.06 82 ALA A CA 1
ATOM 573 C C . ALA A 1 82 ? -10.185 -3.297 9.719 1.00 96.06 82 ALA A C 1
ATOM 575 O O . ALA A 1 82 ? -9.391 -4.194 10.016 1.00 96.06 82 ALA A O 1
ATOM 576 N N . LEU A 1 83 ? -10.440 -2.307 10.584 1.00 97.12 83 LEU A N 1
ATOM 577 C CA . LEU A 1 83 ? -9.760 -2.211 11.877 1.00 97.12 83 LEU A CA 1
ATOM 578 C C . LEU A 1 83 ? -10.006 -3.442 12.755 1.00 97.12 83 LEU A C 1
ATOM 580 O O . LEU A 1 83 ? -11.118 -3.936 12.901 1.00 97.12 83 LEU A O 1
ATOM 584 N N . GLY A 1 84 ? -8.946 -3.884 13.428 1.00 95.88 84 GLY A N 1
ATOM 585 C CA . GLY A 1 84 ? -8.984 -5.033 14.332 1.00 95.88 84 GLY A CA 1
ATOM 586 C C . GLY A 1 84 ? -8.964 -6.401 13.649 1.00 95.88 84 GLY A C 1
ATOM 587 O O . GLY A 1 84 ? -8.954 -7.390 14.375 1.00 95.88 84 GLY A O 1
ATOM 588 N N . GLY A 1 85 ? -8.929 -6.452 12.315 1.00 93.94 85 GLY A N 1
ATOM 589 C CA . GLY A 1 85 ? -8.775 -7.678 11.537 1.00 93.94 85 GLY A CA 1
ATOM 590 C C . GLY A 1 85 ? -7.490 -7.712 10.712 1.00 93.94 85 GLY A C 1
ATOM 591 O O . GLY A 1 85 ? -6.635 -6.824 10.809 1.00 93.94 85 GLY A O 1
ATOM 592 N N . 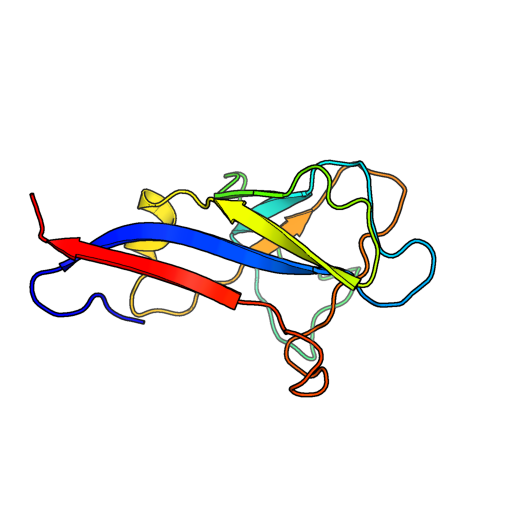GLU A 1 86 ? -7.387 -8.759 9.901 1.00 92.00 86 GLU A N 1
ATOM 593 C CA . GLU A 1 86 ? -6.407 -8.875 8.824 1.00 92.00 86 GLU A CA 1
ATOM 594 C C . GLU A 1 86 ? -6.930 -8.172 7.572 1.00 92.00 86 GLU A C 1
ATOM 596 O O . GLU A 1 86 ? -8.135 -8.139 7.313 1.00 92.00 86 GLU A O 1
ATOM 601 N N . TYR A 1 87 ? -6.020 -7.582 6.800 1.00 93.62 87 TYR A N 1
ATOM 602 C CA . TYR A 1 87 ? -6.374 -6.869 5.584 1.00 93.62 87 TYR A CA 1
ATOM 603 C C . TYR A 1 87 ? -5.257 -6.984 4.557 1.00 93.62 87 TYR A C 1
ATOM 605 O O . TYR A 1 87 ? -4.131 -6.550 4.809 1.00 93.62 87 TYR A O 1
ATOM 613 N N . SER A 1 88 ? -5.586 -7.543 3.397 1.00 94.50 88 SER A N 1
ATOM 614 C CA . SER A 1 88 ? -4.632 -7.761 2.314 1.00 94.50 88 SER A CA 1
ATOM 615 C C . SER A 1 88 ? -4.841 -6.742 1.200 1.00 94.50 88 SER A C 1
ATOM 617 O O . SER A 1 88 ? -5.965 -6.477 0.769 1.00 94.50 88 SER A O 1
ATOM 619 N N . MET A 1 89 ? -3.735 -6.175 0.722 1.00 95.69 89 MET A N 1
ATOM 620 C CA . MET A 1 89 ? -3.699 -5.169 -0.338 1.00 95.69 89 MET A CA 1
ATOM 621 C C . MET A 1 89 ? -2.741 -5.606 -1.439 1.00 95.69 89 MET A C 1
ATOM 623 O O . MET A 1 89 ? -1.725 -6.244 -1.169 1.00 95.69 89 MET A O 1
ATOM 627 N N . ALA A 1 90 ? -3.045 -5.211 -2.667 1.00 96.06 90 ALA A N 1
ATOM 628 C CA . ALA A 1 90 ? -2.161 -5.350 -3.812 1.00 96.06 90 ALA A CA 1
ATOM 629 C C . ALA A 1 90 ? -1.878 -3.980 -4.426 1.00 96.06 90 ALA A C 1
ATOM 631 O O . ALA A 1 90 ? -2.734 -3.097 -4.397 1.00 96.06 90 ALA A O 1
ATOM 632 N N . MET A 1 91 ? -0.691 -3.836 -5.010 1.00 96.69 91 MET A N 1
ATOM 633 C CA . MET A 1 91 ? -0.338 -2.725 -5.890 1.00 96.69 91 MET A CA 1
ATOM 634 C C . MET A 1 91 ? -0.355 -3.225 -7.33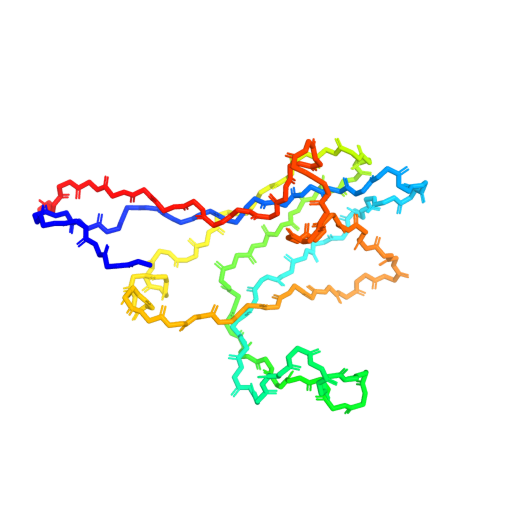3 1.00 96.69 91 MET A C 1
ATOM 636 O O . MET A 1 91 ? 0.222 -4.271 -7.626 1.00 96.69 91 MET A O 1
ATOM 640 N N . THR A 1 92 ? -1.023 -2.501 -8.227 1.00 95.62 92 THR A N 1
ATOM 641 C CA . THR A 1 92 ? -1.079 -2.832 -9.654 1.00 95.62 92 THR A CA 1
ATOM 642 C C . THR A 1 92 ? -0.966 -1.579 -10.507 1.00 95.62 92 THR A C 1
ATOM 644 O O . THR A 1 92 ? -1.465 -0.516 -10.142 1.00 95.62 92 THR A O 1
ATOM 647 N N . SER A 1 93 ? -0.377 -1.730 -11.686 1.00 95.88 93 SER A N 1
ATOM 648 C CA . SER A 1 93 ? -0.275 -0.677 -12.691 1.00 95.88 93 SER A CA 1
ATOM 649 C C . SER A 1 93 ? -0.531 -1.242 -14.086 1.00 95.88 93 SER A C 1
ATOM 651 O O . SER A 1 93 ? -0.503 -2.457 -14.285 1.00 95.88 93 SER A O 1
ATOM 653 N N . GLU A 1 94 ? -0.835 -0.353 -15.025 1.00 94.75 94 GLU A N 1
ATOM 654 C CA . GLU A 1 94 ? -0.867 -0.636 -16.467 1.00 94.75 94 GLU A CA 1
ATOM 655 C C . GLU A 1 94 ? 0.486 -0.328 -17.132 1.00 94.75 94 GLU A C 1
ATOM 657 O O . GLU A 1 94 ? 0.649 -0.563 -18.329 1.00 94.75 94 GLU A O 1
ATOM 662 N N . GLY A 1 95 ? 1.446 0.166 -16.342 1.00 94.12 95 GLY A N 1
ATOM 663 C CA . GLY A 1 95 ? 2.819 0.418 -16.744 1.00 94.12 95 GLY A CA 1
ATOM 664 C C . GLY A 1 95 ? 3.539 -0.816 -17.275 1.00 94.12 95 GLY A C 1
ATOM 665 O O . GLY A 1 95 ? 3.206 -1.964 -16.963 1.00 94.12 95 GLY A O 1
ATOM 666 N N . THR A 1 96 ? 4.553 -0.567 -18.099 1.00 94.81 96 THR A N 1
ATOM 667 C CA . THR A 1 96 ? 5.376 -1.617 -18.722 1.00 94.81 96 THR A CA 1
ATOM 668 C C . THR A 1 96 ? 6.744 -1.779 -18.062 1.00 94.81 96 THR A C 1
ATOM 670 O O . THR A 1 96 ? 7.551 -2.589 -18.520 1.00 94.81 96 THR A O 1
ATOM 673 N N . ASP A 1 97 ? 7.022 -1.003 -17.015 1.00 94.12 97 ASP A N 1
ATOM 674 C CA . ASP A 1 97 ? 8.252 -1.030 -16.234 1.00 94.12 97 ASP A CA 1
ATOM 675 C C . ASP A 1 97 ? 8.001 -1.578 -14.812 1.00 94.12 97 ASP A C 1
ATOM 677 O O . ASP A 1 97 ? 6.855 -1.729 -14.375 1.00 94.12 97 ASP A O 1
ATOM 681 N N . PRO A 1 98 ? 9.056 -1.991 -14.090 1.00 94.81 98 PRO A N 1
ATOM 682 C CA . PRO A 1 98 ? 8.905 -2.472 -12.727 1.00 94.81 98 PRO A CA 1
ATOM 683 C C . PRO A 1 98 ? 8.901 -1.325 -11.709 1.00 94.81 98 PRO A C 1
ATOM 685 O O . PRO A 1 98 ? 9.590 -0.324 -11.868 1.00 94.81 98 PRO A O 1
ATOM 688 N N . LEU A 1 99 ? 8.237 -1.556 -10.576 1.00 97.31 99 LEU A N 1
ATOM 689 C CA . LEU A 1 99 ? 8.494 -0.842 -9.327 1.00 97.31 99 LEU A CA 1
ATOM 690 C C . LEU A 1 99 ? 9.135 -1.819 -8.334 1.00 97.31 99 LEU A C 1
ATOM 692 O O . LEU A 1 99 ? 8.485 -2.752 -7.858 1.00 97.31 99 LEU A O 1
ATOM 696 N N . TRP A 1 100 ? 10.408 -1.610 -8.005 1.00 96.75 100 TRP A N 1
ATOM 697 C CA . TRP A 1 100 ? 11.149 -2.471 -7.084 1.00 96.75 100 TRP A CA 1
ATOM 698 C C . TRP A 1 100 ? 11.126 -1.886 -5.678 1.00 96.75 100 TRP A C 1
ATOM 700 O O . TRP A 1 100 ? 11.730 -0.844 -5.433 1.00 96.75 100 TRP A O 1
ATOM 710 N N . LEU A 1 101 ? 10.477 -2.572 -4.739 1.00 96.06 101 LEU A N 1
ATOM 711 C CA . LEU A 1 101 ? 10.316 -2.124 -3.355 1.00 96.06 101 LEU A CA 1
ATOM 712 C C . LEU A 1 101 ? 11.105 -3.002 -2.380 1.00 96.06 101 LEU A C 1
ATOM 714 O O . LEU A 1 101 ? 11.279 -4.198 -2.607 1.00 96.06 101 LEU A O 1
ATOM 718 N N . TRP A 1 102 ? 11.542 -2.421 -1.261 1.00 96.44 102 TRP A N 1
ATOM 719 C CA . TRP A 1 102 ? 11.989 -3.216 -0.117 1.00 96.44 102 TRP A CA 1
ATOM 720 C C . TRP A 1 102 ? 10.801 -3.935 0.530 1.00 96.44 102 TRP A C 1
ATOM 722 O O . TRP A 1 102 ? 9.752 -3.327 0.745 1.00 96.44 102 TRP A O 1
ATOM 732 N N . SER A 1 103 ? 10.975 -5.217 0.858 1.00 93.75 103 SER A N 1
ATOM 733 C CA . SER A 1 103 ? 9.972 -6.019 1.565 1.00 93.75 103 SER A CA 1
ATOM 734 C C . SER A 1 103 ? 10.075 -5.852 3.086 1.00 93.75 103 SER A C 1
ATOM 736 O O . SER A 1 103 ? 10.995 -5.207 3.595 1.00 93.75 103 SER A O 1
ATOM 738 N N . SER A 1 104 ? 9.132 -6.433 3.834 1.00 91.62 104 SER A N 1
ATOM 739 C CA . SER A 1 104 ? 9.162 -6.468 5.305 1.00 91.62 104 SER A CA 1
ATOM 740 C C . SER A 1 104 ? 10.311 -7.290 5.890 1.00 91.62 104 SER A C 1
ATOM 742 O O . SER A 1 104 ? 10.720 -7.036 7.018 1.00 91.62 104 SER A O 1
ATOM 744 N N . GLU A 1 105 ? 10.839 -8.243 5.129 1.00 92.12 105 GLU A N 1
ATOM 745 C CA . GLU A 1 105 ? 11.949 -9.127 5.497 1.00 92.12 105 GLU A CA 1
ATOM 746 C C . GLU A 1 105 ? 13.324 -8.513 5.197 1.00 92.12 105 GLU A C 1
ATOM 748 O O . GLU A 1 105 ? 14.356 -9.102 5.528 1.00 92.12 105 GLU A O 1
ATOM 753 N N . ALA A 1 106 ? 13.365 -7.330 4.574 1.00 90.88 106 ALA A N 1
ATOM 754 C CA . ALA A 1 106 ? 14.607 -6.595 4.391 1.00 90.88 106 ALA A CA 1
ATOM 755 C C . ALA A 1 106 ? 15.217 -6.192 5.750 1.00 90.88 106 ALA A C 1
ATOM 757 O O . ALA A 1 106 ? 14.534 -6.109 6.773 1.00 90.88 106 ALA A O 1
ATOM 758 N N . SER A 1 107 ? 16.528 -5.929 5.775 1.00 84.94 107 SER A N 1
ATOM 759 C CA . SER A 1 107 ? 17.230 -5.558 7.011 1.00 84.94 107 SER A CA 1
ATOM 760 C C . SER A 1 107 ? 16.597 -4.324 7.675 1.00 84.94 107 SER A C 1
ATOM 762 O O . SER A 1 107 ? 16.077 -3.443 6.995 1.00 84.94 107 SER A O 1
ATOM 764 N N . ALA A 1 108 ? 16.665 -4.216 9.008 1.00 67.31 108 ALA A N 1
ATOM 765 C CA . ALA A 1 108 ? 15.961 -3.169 9.767 1.00 67.31 108 ALA A CA 1
ATOM 766 C C . ALA A 1 108 ? 16.282 -1.718 9.326 1.00 67.31 108 ALA A C 1
ATOM 768 O O . ALA A 1 108 ? 15.474 -0.815 9.530 1.00 67.31 108 ALA A O 1
ATOM 769 N N . GLY A 1 109 ? 17.436 -1.486 8.685 1.00 74.69 109 GLY A N 1
ATOM 770 C CA . GLY A 1 109 ? 17.820 -0.188 8.113 1.00 74.69 109 GLY A CA 1
ATOM 771 C C . GLY A 1 109 ? 17.224 0.118 6.731 1.00 74.69 109 GLY A C 1
ATOM 772 O O . GLY A 1 109 ? 17.336 1.245 6.252 1.00 74.69 109 GLY A O 1
ATOM 773 N N . ALA A 1 110 ? 16.579 -0.851 6.079 1.00 79.06 110 ALA A N 1
ATOM 774 C CA . ALA A 1 110 ? 16.044 -0.714 4.728 1.00 79.06 110 ALA A CA 1
ATOM 775 C C . ALA A 1 110 ? 14.742 0.095 4.660 1.00 79.06 110 ALA A C 1
ATOM 777 O O . ALA A 1 110 ? 14.303 0.378 3.555 1.00 79.06 110 ALA A O 1
ATOM 778 N N . GLN A 1 111 ? 14.167 0.513 5.798 1.00 79.94 111 GLN A N 1
ATOM 779 C CA . GLN A 1 111 ? 12.861 1.185 5.889 1.00 79.94 111 GLN A CA 1
ATOM 780 C C . GLN A 1 111 ? 11.787 0.406 5.116 1.00 79.94 111 GLN A C 1
ATOM 782 O O . GLN A 1 111 ? 11.422 0.737 3.988 1.00 79.94 111 GLN A O 1
ATOM 787 N N . THR A 1 112 ? 11.327 -0.665 5.751 1.00 85.81 112 THR A N 1
ATOM 788 C CA . THR A 1 112 ? 10.338 -1.600 5.219 1.00 85.81 112 THR A CA 1
ATOM 789 C C . THR A 1 112 ? 8.946 -0.962 5.082 1.00 85.81 112 THR A C 1
ATOM 791 O O . THR A 1 112 ? 8.715 0.120 5.634 1.00 85.81 112 THR A O 1
ATOM 794 N N . PRO A 1 113 ? 8.004 -1.584 4.342 1.00 95.44 113 PRO A N 1
ATOM 795 C CA . PRO A 1 113 ? 6.660 -1.044 4.158 1.00 95.44 113 PRO A CA 1
ATOM 796 C C . PRO A 1 113 ? 5.939 -0.778 5.485 1.00 95.44 113 PRO A C 1
ATOM 798 O O . PRO A 1 113 ? 5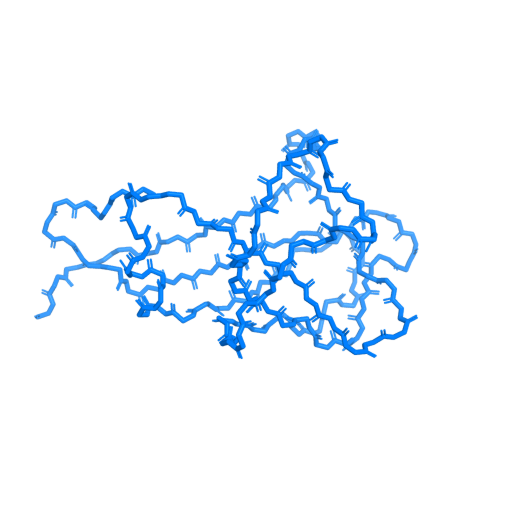.986 -1.589 6.409 1.00 95.44 113 PRO A O 1
ATOM 801 N N . GLN A 1 114 ? 5.238 0.354 5.571 1.00 95.69 114 GLN A N 1
ATOM 802 C CA . GLN A 1 114 ? 4.492 0.769 6.759 1.00 95.69 114 GLN A CA 1
ATOM 803 C C . GLN A 1 114 ? 3.066 1.175 6.402 1.00 95.69 114 GLN A C 1
ATOM 805 O O . GLN A 1 114 ? 2.845 2.026 5.541 1.00 95.69 114 GLN A O 1
ATOM 810 N N . LEU A 1 115 ? 2.098 0.626 7.135 1.00 97.06 115 LEU A N 1
ATOM 811 C CA . LEU A 1 115 ? 0.739 1.152 7.176 1.00 97.06 115 LEU A CA 1
ATOM 812 C C . LEU A 1 115 ? 0.606 2.088 8.380 1.00 97.06 115 LEU A C 1
ATOM 814 O O . LEU A 1 115 ? 0.582 1.646 9.529 1.00 97.06 115 LEU A O 1
ATOM 818 N N . VAL A 1 116 ? 0.518 3.388 8.111 1.00 97.25 116 VAL A N 1
ATOM 819 C CA . VAL A 1 116 ? 0.375 4.424 9.135 1.00 97.25 116 VAL A CA 1
ATOM 820 C C . VAL A 1 116 ? -1.100 4.759 9.298 1.00 97.25 116 VAL A C 1
ATOM 822 O O . VAL A 1 116 ? -1.760 5.176 8.346 1.00 97.25 116 VAL A O 1
ATOM 825 N N . LEU A 1 117 ? -1.611 4.586 10.516 1.00 98.12 117 LEU A N 1
ATOM 826 C CA . LEU A 1 117 ? -2.990 4.887 10.889 1.00 98.12 117 LEU A CA 1
ATOM 827 C C . LEU A 1 117 ? -2.992 6.028 11.907 1.00 98.12 117 LEU A C 1
ATOM 829 O O . LEU A 1 117 ? -2.394 5.903 12.977 1.00 98.12 117 LEU A O 1
ATOM 833 N N . THR A 1 118 ? -3.671 7.129 11.592 1.00 98.19 118 THR A N 1
ATOM 834 C CA . THR A 1 118 ? -3.815 8.265 12.508 1.00 98.19 118 THR A CA 1
ATOM 835 C C . THR A 1 118 ? -5.203 8.255 13.124 1.00 98.19 118 THR A C 1
ATOM 837 O O . THR A 1 118 ? -6.213 8.291 12.418 1.00 98.19 118 THR A O 1
ATOM 840 N N . PHE A 1 119 ? -5.248 8.233 14.452 1.00 98.06 119 PHE A N 1
ATOM 841 C CA . PHE A 1 119 ? -6.477 8.257 15.236 1.00 98.06 119 PHE A CA 1
ATOM 842 C C . PHE A 1 119 ? -6.637 9.604 15.939 1.00 98.06 119 PHE A C 1
ATOM 844 O O . PHE A 1 119 ? -5.655 10.214 16.356 1.00 98.06 119 PHE A O 1
ATOM 851 N N . GLY A 1 120 ? -7.880 10.056 16.085 1.00 97.38 120 GLY A N 1
ATOM 852 C CA . GLY A 1 120 ? -8.231 11.276 16.813 1.00 97.38 120 GLY A CA 1
ATOM 853 C C . GLY A 1 120 ? -9.607 11.155 17.457 1.00 97.38 120 GLY A C 1
ATOM 854 O O . GLY A 1 120 ? -10.291 10.154 17.243 1.00 97.38 120 GLY A O 1
ATOM 855 N N . ALA A 1 121 ? -10.014 12.154 18.242 1.00 95.75 121 ALA A N 1
ATOM 856 C CA . ALA A 1 121 ? -11.325 12.168 18.894 1.00 95.75 121 ALA A CA 1
ATOM 857 C C . ALA A 1 121 ? -12.465 11.947 17.882 1.00 95.75 121 ALA A C 1
ATOM 859 O O . ALA A 1 121 ? -12.379 12.388 16.731 1.00 95.75 121 ALA A O 1
ATOM 860 N N . ALA A 1 122 ? -13.511 11.230 18.299 1.00 86.38 122 ALA A N 1
ATOM 861 C CA . ALA A 1 122 ? -14.776 11.246 17.572 1.00 86.38 122 ALA A CA 1
ATOM 862 C C . ALA A 1 122 ? -15.338 12.673 17.645 1.00 86.38 122 ALA A C 1
ATOM 864 O O . ALA A 1 122 ? -15.386 13.234 18.740 1.00 86.38 122 ALA A O 1
ATOM 865 N N . ASP A 1 123 ? -15.669 13.252 16.491 1.00 78.12 123 ASP A N 1
ATOM 866 C CA . ASP A 1 123 ? -16.317 14.567 16.432 1.00 78.12 123 ASP A CA 1
ATOM 867 C C . ASP A 1 123 ? -17.801 14.446 16.812 1.00 78.12 123 ASP A C 1
ATOM 869 O O . ASP A 1 123 ? -18.383 13.361 16.549 1.00 78.12 123 ASP A O 1
#

Secondary structure (DSSP, 8-state):
-PPPTTEEEEEEEEEEEB-SSTT---SS-EEEEEB-S---TTT--STTPPPB-S---EEE----STT-EEEEEE-HHHHHHTTTS---EEEE-S-SS---B--TTS-GGG---EEEEEEEE--

pLDDT: mean 94.73, std 4.95, range [67.31, 98.75]

Foldseek 3Di:
DAADPQKAWPWKKKKWAFAQDDFQFDQFKKFKFWFDADDDPPPDDPVCHTDTDPDGQWIWHDRGDHRDMTMTIGNRVVVRVCHPHDTDIDIDTPDPGDNHTDDPPPDPVSPHMDIDIDMDGDD